Protein AF-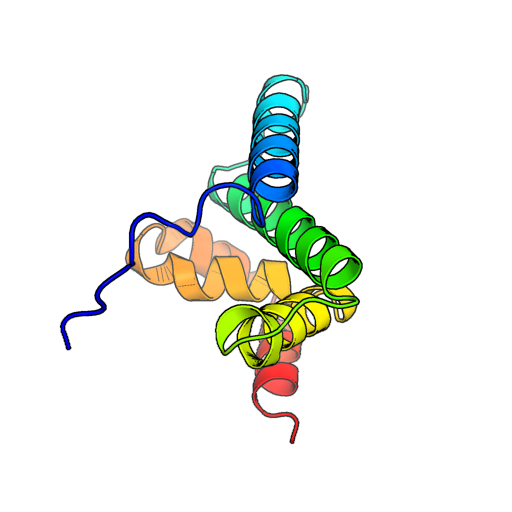A0A970MQF4-F1 (afdb_monomer)

Structure (mmCIF, N/CA/C/O backbone):
data_AF-A0A970MQF4-F1
#
_entry.id   AF-A0A970MQF4-F1
#
loop_
_atom_site.group_PDB
_atom_site.id
_atom_site.type_symbol
_atom_site.label_atom_id
_atom_site.label_alt_id
_atom_site.label_comp_id
_atom_site.label_asym_id
_atom_site.label_entity_id
_atom_site.label_seq_id
_atom_site.pdbx_PDB_ins_code
_atom_site.Cartn_x
_atom_site.Cartn_y
_atom_site.Cartn_z
_atom_site.occupancy
_atom_site.B_iso_or_equiv
_atom_site.auth_seq_id
_atom_site.auth_comp_id
_atom_site.auth_asym_id
_atom_site.auth_atom_id
_atom_site.pdbx_PDB_model_num
ATOM 1 N N . ILE A 1 1 ? -22.725 14.684 -4.670 1.00 42.31 1 ILE A N 1
ATOM 2 C CA . ILE A 1 1 ? -22.415 14.677 -3.222 1.00 42.31 1 ILE A CA 1
ATOM 3 C C . ILE A 1 1 ? -21.367 15.754 -3.015 1.00 42.31 1 ILE A C 1
ATOM 5 O O . ILE A 1 1 ? -20.282 15.618 -3.561 1.00 42.31 1 ILE A O 1
ATOM 9 N N . SER A 1 2 ? -21.715 16.850 -2.346 1.00 33.94 2 SER A N 1
ATOM 10 C CA . SER A 1 2 ? -20.759 17.914 -2.031 1.00 33.94 2 SER A CA 1
ATOM 11 C C . SER A 1 2 ? -20.258 17.669 -0.617 1.00 33.94 2 SER A C 1
ATOM 13 O O . SER A 1 2 ? -21.015 17.834 0.337 1.00 33.94 2 SER A O 1
ATOM 15 N N . ILE A 1 3 ? -19.017 17.207 -0.489 1.00 48.62 3 ILE A N 1
ATOM 16 C CA . ILE A 1 3 ? -18.376 17.023 0.812 1.00 48.62 3 ILE A CA 1
ATOM 17 C C . ILE A 1 3 ? -17.819 18.388 1.210 1.00 48.62 3 ILE A C 1
ATOM 19 O O . ILE A 1 3 ? -16.880 18.887 0.597 1.00 48.62 3 ILE A O 1
ATOM 23 N N . ASN A 1 4 ? -18.454 19.024 2.192 1.00 46.44 4 ASN A N 1
ATOM 24 C CA . ASN A 1 4 ? -17.972 20.270 2.771 1.00 46.44 4 ASN A CA 1
ATOM 25 C C . ASN A 1 4 ? -16.851 19.940 3.763 1.00 46.44 4 ASN A C 1
ATOM 27 O O . ASN A 1 4 ? -17.115 19.493 4.879 1.00 46.44 4 ASN A O 1
ATOM 31 N N . ILE A 1 5 ? -15.605 20.119 3.331 1.00 54.16 5 ILE A N 1
ATOM 32 C CA . ILE A 1 5 ? -14.427 20.001 4.187 1.00 54.16 5 ILE A CA 1
ATOM 33 C C . ILE A 1 5 ? -14.305 21.334 4.931 1.00 54.16 5 ILE A C 1
ATOM 35 O O . ILE A 1 5 ? -13.737 22.298 4.425 1.00 54.16 5 ILE A O 1
ATOM 39 N N . SER A 1 6 ? -14.916 21.403 6.114 1.00 46.53 6 SER A N 1
ATOM 40 C CA . SER A 1 6 ? -14.740 22.515 7.049 1.00 46.53 6 SER A CA 1
ATOM 41 C C . SER A 1 6 ? -13.246 22.776 7.254 1.00 46.53 6 SER A C 1
ATOM 43 O O . SER A 1 6 ? -12.501 21.873 7.628 1.00 46.53 6 SER A O 1
ATOM 45 N N . SER A 1 7 ? -12.812 24.017 7.045 1.00 48.53 7 SER A N 1
ATOM 46 C CA . SER A 1 7 ? -11.428 24.503 7.150 1.00 48.53 7 SER A CA 1
ATOM 47 C C . SER A 1 7 ? -10.863 24.523 8.585 1.00 48.53 7 SER A C 1
ATOM 49 O O . SER A 1 7 ? -10.027 25.356 8.916 1.00 48.53 7 SER A O 1
ATOM 51 N N . THR A 1 8 ? -11.342 23.628 9.450 1.00 46.25 8 THR A N 1
ATOM 52 C CA . THR A 1 8 ? -10.827 23.331 10.797 1.00 46.25 8 THR A CA 1
ATOM 53 C C . THR A 1 8 ? -10.040 22.013 10.854 1.00 46.25 8 THR A C 1
ATOM 55 O O . THR A 1 8 ? -9.517 21.664 11.907 1.00 46.25 8 THR A O 1
ATOM 58 N N . VAL A 1 9 ? -9.922 21.284 9.735 1.00 51.56 9 VAL A N 1
ATOM 59 C CA . VAL A 1 9 ? -9.063 20.093 9.584 1.00 51.56 9 VAL A CA 1
ATOM 60 C C . VAL A 1 9 ? -7.630 20.545 9.278 1.00 51.56 9 VAL A C 1
ATOM 62 O O . VAL A 1 9 ? -7.193 20.465 8.137 1.00 51.56 9 VAL A O 1
ATOM 65 N N . SER A 1 10 ? -6.908 21.111 10.248 1.00 57.69 10 SER A N 1
ATOM 66 C CA . SER A 1 10 ? -5.570 21.673 9.977 1.00 57.69 10 SER A CA 1
ATOM 67 C C . SER A 1 10 ? -4.442 21.184 10.889 1.00 57.69 10 SER A C 1
ATOM 69 O O . SER A 1 10 ? -3.459 21.895 11.022 1.00 57.69 10 SER A O 1
ATOM 71 N N . ASP A 1 11 ? -4.532 19.991 11.487 1.00 68.38 11 ASP A N 1
ATOM 72 C CA . ASP A 1 11 ? -3.393 19.438 12.257 1.00 68.38 11 ASP A CA 1
ATOM 73 C C . ASP A 1 11 ? -3.308 17.902 12.291 1.00 68.38 11 ASP A C 1
ATOM 75 O O . ASP A 1 11 ? -2.220 17.341 12.412 1.00 68.38 11 ASP A O 1
ATOM 79 N N . GLU A 1 12 ? -4.422 17.171 12.169 1.00 77.88 12 GLU A N 1
ATOM 80 C CA . GLU A 1 12 ? -4.408 15.727 12.464 1.00 77.88 12 GLU A CA 1
ATOM 81 C C . GLU A 1 12 ? -3.648 14.855 11.449 1.00 77.88 12 GLU A C 1
ATOM 83 O O . GLU A 1 12 ? -3.313 13.710 11.778 1.00 77.88 12 GLU A O 1
ATOM 88 N N . PHE A 1 13 ? -3.358 15.406 10.264 1.00 85.06 13 PHE A N 1
ATOM 89 C CA . PHE A 1 13 ? -2.598 14.772 9.180 1.00 85.06 13 PHE A CA 1
ATOM 90 C C . PHE A 1 13 ? -1.197 15.353 8.982 1.00 85.06 13 PHE A C 1
ATOM 92 O O . PHE A 1 13 ? -0.453 14.824 8.166 1.00 85.06 13 PHE A O 1
ATOM 99 N N . MET A 1 14 ? -0.790 16.376 9.739 1.00 88.00 14 MET A N 1
ATOM 100 C CA . MET A 1 14 ? 0.517 17.021 9.551 1.00 88.00 14 MET A CA 1
ATOM 101 C C . MET A 1 14 ? 1.677 16.012 9.633 1.00 88.00 14 MET A C 1
ATOM 103 O O . MET A 1 14 ? 2.590 16.032 8.813 1.00 88.00 14 MET A O 1
ATOM 107 N N . LEU A 1 15 ? 1.618 15.071 10.582 1.00 88.44 15 LEU A N 1
ATOM 108 C CA . LEU A 1 15 ? 2.625 14.010 10.700 1.00 88.44 15 LEU A CA 1
ATOM 109 C C . LEU A 1 15 ? 2.616 13.053 9.496 1.00 88.44 15 LEU A C 1
ATOM 111 O O . LEU A 1 15 ? 3.675 12.592 9.079 1.00 88.44 15 LEU A O 1
ATOM 115 N N . ALA A 1 16 ? 1.444 12.785 8.914 1.00 90.12 16 ALA A N 1
ATOM 116 C CA . ALA A 1 16 ? 1.317 11.962 7.712 1.00 90.12 16 ALA A CA 1
ATOM 117 C C . ALA A 1 16 ? 1.857 12.677 6.469 1.00 90.12 16 ALA A C 1
ATOM 119 O O . ALA A 1 16 ? 2.533 12.054 5.657 1.00 90.12 16 ALA A O 1
ATOM 120 N N . GLU A 1 17 ? 1.640 13.987 6.349 1.00 90.56 17 GLU A N 1
ATOM 121 C CA . GLU A 1 17 ? 2.227 14.802 5.281 1.00 90.56 17 GLU A CA 1
ATOM 122 C C . GLU A 1 17 ? 3.756 14.848 5.382 1.00 90.56 17 GLU A C 1
ATOM 124 O O . GLU A 1 17 ? 4.449 14.691 4.375 1.00 90.56 17 GLU A O 1
ATOM 129 N N . MET A 1 18 ? 4.299 14.989 6.597 1.00 91.94 18 MET A 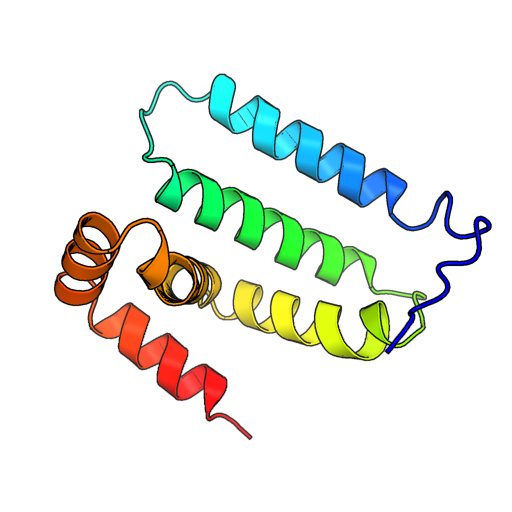N 1
ATOM 130 C CA . MET A 1 18 ? 5.745 14.910 6.822 1.00 91.94 18 MET A CA 1
ATOM 131 C C . MET A 1 18 ? 6.303 13.533 6.447 1.00 91.94 18 MET A C 1
ATOM 133 O O . MET A 1 18 ? 7.316 13.460 5.754 1.00 91.94 18 MET A O 1
ATOM 137 N N . MET A 1 19 ? 5.639 12.448 6.862 1.00 92.56 19 MET A N 1
ATOM 138 C CA . MET A 1 19 ? 6.019 11.076 6.502 1.00 92.56 19 MET A CA 1
ATOM 139 C C . MET A 1 19 ? 6.010 10.871 4.983 1.00 92.56 19 MET A C 1
ATOM 141 O O . MET A 1 19 ? 6.983 10.369 4.429 1.00 92.56 19 MET A O 1
ATOM 145 N N . LEU A 1 20 ? 4.955 11.318 4.296 1.00 92.06 20 LEU A N 1
ATOM 146 C CA . LEU A 1 20 ? 4.863 11.267 2.837 1.00 92.06 20 LEU A CA 1
ATOM 147 C C . LEU A 1 20 ? 6.016 12.035 2.179 1.00 92.06 20 LEU A C 1
ATOM 149 O O . LEU A 1 20 ? 6.656 11.516 1.269 1.00 92.06 20 LEU A O 1
ATOM 153 N N . GLY A 1 21 ? 6.319 13.244 2.662 1.00 93.38 21 GLY A N 1
ATOM 154 C CA . GLY A 1 21 ? 7.455 14.027 2.179 1.00 93.38 21 GLY A CA 1
ATOM 155 C C . GLY A 1 21 ? 8.790 13.296 2.347 1.00 93.38 21 GLY A C 1
ATOM 156 O O . GLY A 1 21 ? 9.607 13.303 1.428 1.00 93.38 21 GLY A O 1
ATOM 157 N N . MET A 1 22 ? 8.996 12.617 3.481 1.00 93.38 22 MET A N 1
ATOM 158 C CA . MET A 1 22 ? 10.185 11.792 3.718 1.00 93.38 22 MET A CA 1
ATOM 159 C C . MET A 1 22 ? 10.253 10.583 2.776 1.00 93.38 22 MET A C 1
ATOM 161 O O . MET A 1 22 ? 11.308 10.352 2.195 1.00 93.38 22 MET A O 1
ATOM 165 N N . LEU A 1 23 ? 9.151 9.852 2.576 1.00 92.38 23 LEU A N 1
ATOM 166 C CA . LEU A 1 23 ? 9.091 8.700 1.661 1.00 92.38 23 LEU A CA 1
ATOM 167 C C . LEU A 1 23 ? 9.371 9.113 0.208 1.00 92.38 23 LEU A C 1
ATOM 169 O O . LEU A 1 23 ? 10.145 8.471 -0.496 1.00 92.38 23 LEU A O 1
ATOM 173 N N . VAL A 1 24 ? 8.806 10.240 -0.232 1.00 90.38 24 VAL A N 1
ATOM 174 C CA . VAL A 1 24 ? 9.081 10.792 -1.566 1.00 90.38 24 VAL A CA 1
ATOM 175 C C . VAL A 1 24 ? 10.535 11.249 -1.687 1.00 90.38 24 VAL A C 1
ATOM 177 O O . VAL A 1 24 ? 11.154 11.036 -2.723 1.00 90.38 24 VAL A O 1
ATOM 180 N N . ALA A 1 25 ? 11.111 11.865 -0.652 1.00 91.94 25 ALA A N 1
ATOM 181 C CA . ALA A 1 25 ? 12.520 12.250 -0.666 1.00 91.94 25 ALA A CA 1
ATOM 182 C C . ALA A 1 25 ? 13.457 11.031 -0.708 1.00 91.94 25 ALA A C 1
ATOM 184 O O . ALA A 1 25 ? 14.464 11.080 -1.411 1.00 91.94 25 ALA A O 1
ATOM 185 N N . GLN A 1 26 ? 13.114 9.942 -0.008 1.00 88.62 26 GLN A N 1
ATOM 186 C CA . GLN A 1 26 ? 13.858 8.678 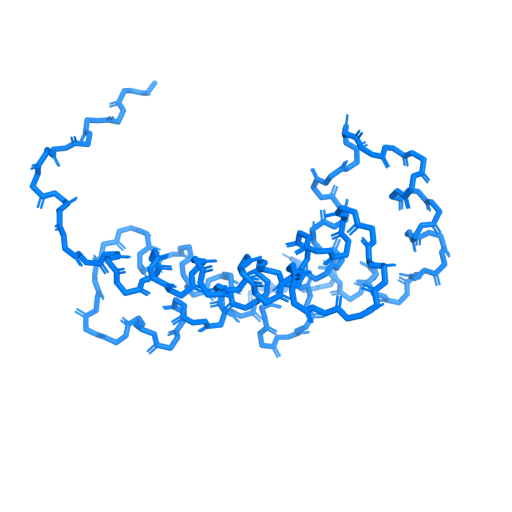-0.048 1.00 88.62 26 GLN A CA 1
ATOM 187 C C . GLN A 1 26 ? 13.917 8.108 -1.463 1.00 88.62 26 GLN A C 1
ATOM 189 O O . GLN A 1 26 ? 15.009 7.787 -1.916 1.00 88.62 26 GLN A O 1
ATOM 194 N N . LYS A 1 27 ? 12.805 8.127 -2.210 1.00 86.94 27 LYS A N 1
ATOM 195 C CA . LYS A 1 27 ? 12.796 7.763 -3.637 1.00 86.94 27 LYS A CA 1
ATOM 196 C C . LYS A 1 27 ? 13.875 8.494 -4.453 1.00 86.94 27 LYS A C 1
ATOM 198 O O . LYS A 1 27 ? 14.464 7.903 -5.346 1.00 86.94 27 LYS A O 1
ATOM 203 N N . TYR A 1 28 ? 14.124 9.780 -4.193 1.00 84.25 28 TYR A N 1
ATOM 204 C CA . TYR A 1 28 ? 15.149 10.547 -4.922 1.00 84.25 28 TYR A CA 1
ATOM 205 C C . TYR A 1 28 ? 16.574 10.341 -4.389 1.00 84.25 28 TYR A C 1
ATOM 207 O O . TYR A 1 28 ? 17.524 10.820 -5.006 1.00 84.25 28 TYR A O 1
ATOM 215 N N . ALA A 1 29 ? 16.716 9.697 -3.232 1.00 86.81 29 ALA A N 1
ATOM 216 C CA . ALA A 1 29 ? 17.991 9.386 -2.597 1.00 86.81 29 ALA A CA 1
ATOM 217 C C . ALA A 1 29 ? 18.434 7.928 -2.817 1.00 86.81 29 ALA A C 1
ATOM 219 O O . ALA A 1 29 ? 19.587 7.614 -2.529 1.00 86.81 29 ALA A O 1
ATOM 220 N N . GLU A 1 30 ? 17.543 7.046 -3.281 1.00 83.31 30 GLU A N 1
ATOM 221 C CA . GLU A 1 30 ? 17.866 5.667 -3.655 1.00 83.31 30 GLU A CA 1
ATOM 222 C C . GLU A 1 30 ? 18.678 5.629 -4.963 1.00 83.31 30 GLU A C 1
ATOM 224 O O . GLU A 1 30 ? 18.359 6.321 -5.928 1.00 83.31 30 GLU A O 1
ATOM 229 N N . ASP A 1 31 ? 19.733 4.805 -4.990 1.00 78.62 31 ASP A N 1
ATOM 230 C CA . ASP A 1 31 ? 20.568 4.577 -6.182 1.00 78.62 31 ASP A CA 1
ATOM 231 C C . ASP A 1 31 ? 19.919 3.582 -7.171 1.00 78.62 31 ASP A C 1
ATOM 233 O O . ASP A 1 31 ? 20.367 3.449 -8.311 1.00 78.62 31 ASP A O 1
ATOM 237 N N . GLU A 1 32 ? 18.884 2.857 -6.733 1.00 85.00 32 GLU A N 1
ATOM 238 C CA . GLU A 1 32 ? 18.142 1.889 -7.541 1.00 85.00 32 GLU A CA 1
ATOM 239 C C . GLU A 1 32 ? 17.038 2.582 -8.350 1.00 85.00 32 GLU A C 1
ATOM 241 O O . GLU A 1 32 ? 16.174 3.276 -7.811 1.00 85.00 32 GLU A O 1
ATOM 246 N N . GLU A 1 33 ? 17.051 2.384 -9.668 1.00 84.50 33 GLU A N 1
ATOM 247 C CA . GLU A 1 33 ? 16.043 2.948 -10.561 1.00 84.50 33 GLU A CA 1
ATOM 248 C C . GLU A 1 33 ? 14.764 2.101 -10.518 1.00 84.50 33 GLU A C 1
ATOM 250 O O . GLU A 1 33 ? 14.618 1.124 -11.250 1.00 84.50 33 GLU A O 1
ATOM 255 N N . LYS A 1 34 ? 13.830 2.490 -9.647 1.00 88.88 34 LYS A N 1
ATOM 256 C CA . LYS A 1 34 ? 12.472 1.931 -9.593 1.00 88.88 34 LYS A CA 1
ATOM 257 C C . LYS A 1 34 ? 11.544 2.620 -10.589 1.00 88.88 34 LYS A C 1
ATOM 259 O O . LYS A 1 34 ? 11.563 3.845 -10.745 1.00 88.88 34 LYS A O 1
ATOM 264 N N . THR A 1 35 ? 10.645 1.852 -11.188 1.00 90.94 35 THR A N 1
ATOM 265 C CA . THR A 1 35 ? 9.545 2.352 -12.021 1.00 90.94 35 THR A CA 1
ATOM 266 C C . THR A 1 35 ? 8.611 3.274 -11.229 1.00 90.94 35 THR A C 1
ATOM 268 O O . THR A 1 35 ? 8.593 3.302 -9.993 1.00 90.94 35 THR A O 1
ATOM 271 N N . GLU A 1 36 ? 7.787 4.064 -11.927 1.00 90.88 36 GLU A N 1
ATOM 272 C CA . GLU A 1 36 ? 6.776 4.894 -11.256 1.00 90.88 36 GLU A CA 1
ATOM 273 C C . GLU A 1 36 ? 5.799 4.062 -10.415 1.00 90.88 36 GLU A C 1
ATOM 275 O O . GLU A 1 36 ? 5.333 4.540 -9.380 1.00 90.88 36 GLU A O 1
ATOM 280 N N . LEU A 1 37 ? 5.507 2.833 -10.847 1.00 92.75 37 LEU A N 1
ATOM 281 C CA . LEU A 1 37 ? 4.523 1.962 -10.220 1.00 92.75 37 LEU A CA 1
ATOM 282 C C . LEU A 1 37 ? 5.067 1.261 -8.971 1.00 92.75 37 LEU A C 1
ATOM 284 O O . LEU A 1 37 ? 4.374 1.226 -7.958 1.00 92.75 37 LEU A O 1
ATOM 288 N N . GLU A 1 38 ? 6.324 0.815 -8.999 1.00 93.25 38 GLU A N 1
ATOM 289 C CA . GLU A 1 38 ? 7.031 0.322 -7.806 1.00 93.25 38 GLU A CA 1
ATOM 290 C C . GLU A 1 38 ? 7.127 1.419 -6.743 1.00 93.25 38 GLU A C 1
ATOM 292 O O . GLU A 1 38 ? 6.734 1.222 -5.597 1.00 93.25 38 GLU A O 1
ATOM 297 N N . ASN A 1 39 ? 7.526 2.629 -7.145 1.00 93.44 39 ASN A N 1
ATOM 298 C CA . ASN A 1 39 ? 7.555 3.776 -6.240 1.00 93.44 39 ASN A CA 1
ATOM 299 C C . ASN A 1 39 ? 6.174 4.091 -5.648 1.00 93.44 39 ASN A C 1
ATOM 301 O O . ASN A 1 39 ? 6.055 4.445 -4.476 1.00 93.44 39 ASN A O 1
ATOM 305 N N . PHE A 1 40 ? 5.120 4.002 -6.460 1.00 94.38 40 PHE A N 1
ATOM 306 C CA . PHE A 1 40 ? 3.757 4.217 -5.991 1.00 94.38 40 PHE A CA 1
ATOM 307 C C . PHE A 1 40 ? 3.336 3.156 -4.967 1.00 94.38 40 PHE A C 1
ATOM 309 O O . PHE A 1 40 ? 2.741 3.513 -3.946 1.00 94.38 40 PHE A O 1
ATOM 316 N N . ALA A 1 41 ? 3.670 1.885 -5.204 1.00 95.50 41 ALA A N 1
ATOM 317 C CA . ALA A 1 41 ? 3.406 0.795 -4.272 1.00 95.50 41 ALA A CA 1
ATOM 318 C C . ALA A 1 41 ? 4.162 0.980 -2.946 1.00 95.50 41 ALA A C 1
ATOM 320 O O . ALA A 1 41 ? 3.534 0.925 -1.887 1.00 95.50 41 ALA A O 1
ATOM 321 N N . ASP A 1 42 ? 5.461 1.286 -2.996 1.00 94.44 42 ASP A N 1
ATOM 322 C CA . ASP A 1 42 ? 6.310 1.499 -1.816 1.00 94.44 42 ASP A CA 1
ATOM 323 C C . ASP A 1 42 ? 5.803 2.653 -0.943 1.00 94.44 42 ASP A C 1
ATOM 325 O O . ASP A 1 42 ? 5.588 2.499 0.265 1.00 94.44 42 ASP A O 1
ATOM 329 N N . ILE A 1 43 ? 5.543 3.812 -1.558 1.00 95.56 43 ILE A N 1
ATOM 330 C CA . ILE A 1 43 ? 5.035 4.992 -0.848 1.00 95.56 43 ILE A CA 1
ATOM 331 C C . ILE A 1 43 ? 3.664 4.690 -0.228 1.00 95.56 43 ILE A C 1
ATOM 333 O O . ILE A 1 43 ? 3.414 5.051 0.926 1.00 95.56 43 ILE A O 1
ATOM 337 N N . SER A 1 44 ? 2.782 4.012 -0.968 1.00 96.12 44 SER A N 1
ATOM 338 C CA . SER A 1 44 ? 1.441 3.664 -0.487 1.00 96.12 44 SER A CA 1
ATOM 339 C C . SER A 1 44 ? 1.502 2.701 0.697 1.00 96.12 44 SER A C 1
ATOM 341 O O . SER A 1 44 ? 0.902 2.981 1.734 1.00 96.12 44 SER A O 1
ATOM 343 N N . GLY A 1 45 ? 2.279 1.617 0.596 1.00 96.62 45 GLY A N 1
ATOM 344 C CA . GLY A 1 45 ? 2.473 0.661 1.688 1.00 96.62 45 GLY A CA 1
ATOM 345 C C . GLY A 1 45 ? 3.060 1.311 2.944 1.00 96.62 45 GLY A C 1
ATOM 346 O O . GLY A 1 45 ? 2.593 1.052 4.058 1.00 96.62 45 GLY A O 1
ATOM 347 N N . GLY A 1 46 ? 4.030 2.216 2.772 1.00 94.94 46 GLY A N 1
ATOM 348 C CA . GLY A 1 46 ? 4.610 2.994 3.867 1.00 94.94 46 GLY A CA 1
ATOM 349 C C . GLY A 1 46 ? 3.578 3.871 4.581 1.00 94.94 46 GLY A C 1
ATOM 350 O O . GLY A 1 46 ? 3.488 3.854 5.810 1.00 94.94 46 GLY A O 1
ATOM 351 N N . ILE A 1 47 ? 2.751 4.595 3.824 1.00 95.88 47 ILE A N 1
ATOM 352 C CA . ILE A 1 47 ? 1.707 5.462 4.388 1.00 95.88 47 ILE A CA 1
ATOM 353 C C . ILE A 1 47 ? 0.588 4.664 5.047 1.00 95.88 47 ILE A C 1
ATOM 355 O O . ILE A 1 47 ? 0.108 5.065 6.105 1.00 95.88 47 ILE A O 1
ATOM 359 N N . PHE A 1 48 ? 0.171 3.544 4.462 1.00 96.44 48 PHE A N 1
ATOM 360 C CA . PHE A 1 48 ? -0.881 2.704 5.030 1.00 96.44 48 PHE A CA 1
ATOM 361 C C . PHE A 1 48 ? -0.488 2.145 6.399 1.00 96.44 48 PHE A C 1
ATOM 363 O O . PHE A 1 48 ? -1.284 2.218 7.336 1.00 96.44 48 PHE A O 1
ATOM 370 N N . ASN A 1 49 ? 0.752 1.666 6.539 1.00 96.06 49 ASN A N 1
ATOM 371 C CA . ASN A 1 49 ? 1.292 1.257 7.836 1.00 96.06 49 ASN A CA 1
ATOM 372 C C . ASN A 1 49 ? 1.352 2.437 8.812 1.00 96.06 49 ASN A C 1
ATOM 374 O O . ASN A 1 49 ? 0.831 2.349 9.920 1.00 96.06 49 ASN A O 1
ATOM 378 N N . PHE A 1 50 ? 1.915 3.569 8.383 1.00 95.31 50 PHE A N 1
ATOM 379 C CA . PHE A 1 50 ? 2.082 4.735 9.249 1.00 95.31 50 PHE A CA 1
ATOM 380 C C . PHE A 1 50 ? 0.751 5.297 9.773 1.00 95.31 50 PHE A C 1
ATOM 382 O O . PHE A 1 50 ? 0.609 5.566 10.965 1.00 95.31 50 PHE A O 1
ATOM 389 N N . LEU A 1 51 ? -0.249 5.454 8.900 1.00 95.06 51 LEU A N 1
ATOM 390 C CA . LEU A 1 51 ? -1.587 5.901 9.298 1.00 95.06 51 LEU A CA 1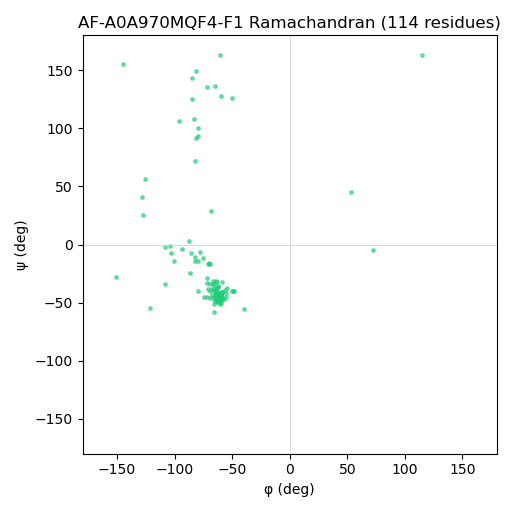
ATOM 391 C C . LEU A 1 51 ? -2.256 4.901 10.240 1.00 95.06 51 LEU A C 1
ATOM 393 O O . LEU A 1 51 ? -2.935 5.307 11.182 1.00 95.06 51 LEU A O 1
ATOM 397 N N . GLY A 1 52 ? -2.045 3.609 9.995 1.00 95.00 52 GLY A N 1
ATOM 398 C CA . GLY A 1 52 ? -2.492 2.527 10.855 1.00 95.00 52 GLY A CA 1
ATOM 399 C C . GLY A 1 52 ? -1.942 2.614 12.275 1.00 95.00 52 GLY A C 1
ATOM 400 O O . GLY A 1 52 ? -2.709 2.548 13.236 1.00 95.00 52 GLY A O 1
ATOM 401 N N . ASP A 1 53 ? -0.634 2.832 12.399 1.00 93.06 53 ASP A N 1
ATOM 402 C CA . ASP A 1 53 ? 0.052 3.006 13.682 1.00 93.06 53 ASP A CA 1
ATOM 403 C C . ASP A 1 53 ? -0.388 4.298 14.397 1.00 93.06 53 ASP A C 1
ATOM 405 O O . ASP A 1 53 ? -0.474 4.349 15.623 1.00 93.06 53 ASP A O 1
ATOM 409 N N . MET A 1 54 ? -0.741 5.341 13.639 1.00 91.69 54 MET A N 1
ATOM 410 C CA . MET A 1 54 ? -1.278 6.601 14.165 1.00 91.69 54 MET A CA 1
ATOM 411 C C . MET A 1 54 ? -2.760 6.556 14.566 1.00 91.69 54 MET A C 1
ATOM 413 O O . MET A 1 54 ? -3.271 7.554 15.084 1.00 91.69 54 MET A O 1
ATOM 417 N N . ASN A 1 55 ? -3.476 5.462 14.298 1.00 91.25 55 ASN A N 1
ATOM 418 C CA . ASN A 1 55 ? -4.935 5.427 14.423 1.00 91.25 55 ASN A CA 1
ATOM 419 C C . ASN A 1 55 ? -5.429 5.503 15.884 1.00 91.25 55 ASN A C 1
ATOM 421 O O . ASN A 1 55 ? -6.600 5.790 16.143 1.00 91.25 55 ASN A O 1
ATOM 425 N N . GLU A 1 56 ? -4.559 5.255 16.868 1.00 89.88 56 GLU A N 1
ATOM 426 C CA . GLU A 1 56 ? -4.937 5.283 18.280 1.00 89.88 56 GLU A CA 1
ATOM 427 C C . GLU A 1 56 ? -5.479 6.661 18.701 1.00 89.88 56 GLU A C 1
ATOM 429 O O . GLU A 1 56 ? -4.879 7.710 18.470 1.00 89.88 56 GLU A O 1
ATOM 434 N N . GLY A 1 57 ? -6.663 6.666 19.319 1.00 87.06 57 GLY A N 1
ATOM 435 C CA . GLY A 1 57 ? -7.326 7.893 19.770 1.00 87.06 57 GLY A CA 1
ATOM 436 C C . GLY A 1 57 ? -7.910 8.766 18.652 1.00 87.06 57 GLY A C 1
ATOM 437 O O . GLY A 1 57 ? -8.609 9.733 18.962 1.00 87.06 57 GLY A O 1
ATOM 438 N N . LYS A 1 58 ? -7.698 8.426 17.373 1.00 89.94 58 LYS A N 1
ATOM 439 C CA . LYS A 1 58 ? -8.345 9.088 16.235 1.00 89.94 58 LYS A CA 1
ATOM 440 C C . LYS A 1 58 ? -9.756 8.537 16.022 1.00 89.94 58 LYS A C 1
ATOM 442 O O . LYS A 1 58 ? -10.067 7.398 16.380 1.00 89.94 58 LYS A O 1
ATOM 447 N N . LYS A 1 59 ? -10.649 9.389 15.515 1.00 89.81 59 LYS A N 1
ATOM 448 C CA . LYS A 1 59 ? -12.076 9.086 15.333 1.00 89.81 59 LYS A CA 1
ATOM 449 C C . LYS A 1 59 ? -12.624 9.754 14.087 1.00 89.81 59 LYS A C 1
ATOM 451 O O . LYS A 1 59 ? -12.135 10.801 13.672 1.00 89.81 59 LYS A O 1
ATOM 456 N N . GLY A 1 60 ? -13.690 9.180 13.545 1.00 89.31 60 GLY A N 1
ATOM 457 C CA . GLY A 1 60 ? -14.384 9.685 12.372 1.00 89.31 60 GLY A CA 1
ATOM 458 C C . GLY A 1 60 ? -14.258 8.721 11.203 1.00 89.31 60 GLY A C 1
ATOM 459 O O . GLY A 1 60 ? -13.383 7.866 11.172 1.00 89.31 60 GLY A O 1
ATOM 460 N N . PHE A 1 61 ? -15.126 8.896 10.206 1.00 92.25 61 PHE A N 1
ATOM 461 C CA . PHE A 1 61 ? -15.299 7.949 9.100 1.00 92.25 61 PHE A CA 1
ATOM 462 C C . PHE A 1 61 ? -13.984 7.502 8.436 1.00 92.25 61 PHE A C 1
ATOM 464 O O . PHE A 1 61 ? -13.817 6.327 8.130 1.00 92.25 61 PHE A O 1
ATOM 471 N N . PHE A 1 62 ? -13.027 8.415 8.254 1.00 91.75 62 PHE A N 1
ATOM 472 C CA . PHE A 1 62 ? -11.723 8.069 7.691 1.00 91.75 62 PHE A CA 1
ATOM 473 C C . PHE A 1 62 ? -10.904 7.132 8.595 1.00 91.75 62 PHE A C 1
ATOM 475 O O . PHE A 1 62 ? -10.460 6.078 8.144 1.00 91.75 62 PHE A O 1
ATOM 482 N N . TRP A 1 63 ? -10.759 7.496 9.869 1.00 93.94 63 TRP A N 1
ATOM 483 C CA . TRP A 1 63 ? -10.002 6.753 10.882 1.00 93.94 63 TRP A CA 1
ATOM 484 C C . TRP A 1 63 ? -10.692 5.450 11.319 1.00 93.94 63 TRP A C 1
ATOM 486 O O . TRP A 1 63 ? -10.028 4.481 11.674 1.00 93.94 63 TRP A O 1
ATOM 496 N N . ASP A 1 64 ? -12.023 5.403 11.254 1.00 94.62 64 ASP A N 1
ATOM 497 C CA . ASP A 1 64 ? -12.815 4.245 11.672 1.00 94.62 64 ASP A CA 1
ATOM 498 C C . ASP A 1 64 ? -12.987 3.199 10.551 1.00 94.62 64 ASP A C 1
ATOM 500 O O . ASP A 1 64 ? -13.190 2.026 10.855 1.00 94.62 64 ASP A O 1
ATOM 504 N N . PHE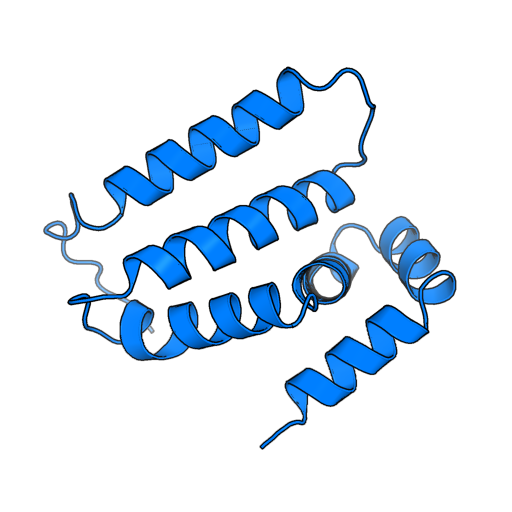 A 1 65 ? -12.897 3.586 9.268 1.00 94.38 65 PHE A N 1
ATOM 505 C CA . PHE A 1 65 ? -13.123 2.670 8.136 1.00 94.38 65 PHE A CA 1
ATOM 506 C C . PHE A 1 65 ? -11.928 2.542 7.188 1.00 94.38 65 PHE A C 1
ATOM 508 O O . PHE A 1 65 ? -11.464 1.431 6.942 1.00 94.38 65 PHE A O 1
ATOM 515 N N . TYR A 1 66 ? -11.414 3.651 6.648 1.00 94.56 66 TYR A N 1
ATOM 516 C CA . TYR A 1 66 ? -10.364 3.583 5.624 1.00 94.56 66 TYR A CA 1
ATOM 517 C C . TYR A 1 66 ? -9.003 3.222 6.207 1.00 94.56 66 TYR A C 1
ATOM 519 O O . TYR A 1 66 ? -8.317 2.367 5.653 1.00 94.56 66 TYR A O 1
ATOM 527 N N . VAL A 1 67 ? -8.612 3.840 7.324 1.00 95.81 67 VAL A N 1
ATOM 528 C CA . VAL A 1 67 ? -7.309 3.560 7.942 1.00 95.81 67 VAL A CA 1
ATOM 529 C C . VAL A 1 67 ? -7.176 2.088 8.351 1.00 95.81 67 VAL A C 1
ATOM 531 O O . VAL A 1 67 ? -6.185 1.484 7.955 1.00 95.81 67 VAL A O 1
ATOM 534 N N . PRO A 1 68 ? -8.149 1.458 9.042 1.00 96.19 68 PRO A N 1
ATOM 535 C CA . PRO A 1 68 ? -8.078 0.033 9.355 1.00 96.19 68 PRO A CA 1
ATOM 536 C C . PRO A 1 68 ? -7.993 -0.848 8.108 1.00 96.19 68 PRO A C 1
ATOM 538 O O . PRO A 1 68 ? -7.170 -1.754 8.074 1.00 96.19 68 PRO A O 1
ATOM 541 N N . PHE A 1 69 ? -8.789 -0.556 7.074 1.00 95.69 69 PHE A N 1
ATOM 542 C CA . PHE A 1 69 ? -8.786 -1.319 5.824 1.00 95.69 69 PHE A CA 1
ATOM 543 C C . PHE A 1 69 ? -7.417 -1.294 5.131 1.00 95.69 69 PHE A C 1
ATOM 545 O O . PHE A 1 69 ? -6.862 -2.341 4.803 1.00 95.69 69 PHE A O 1
ATOM 552 N N . PHE A 1 70 ? -6.843 -0.105 4.931 1.00 96.38 70 PHE A N 1
ATOM 553 C CA . PHE A 1 70 ? -5.542 0.023 4.272 1.00 96.38 70 PHE A CA 1
ATOM 554 C C . PHE A 1 70 ? -4.390 -0.458 5.156 1.00 96.38 70 PHE A C 1
ATOM 556 O O . PHE A 1 70 ? -3.430 -1.033 4.648 1.00 96.38 70 PHE A O 1
ATOM 563 N N . HIS A 1 71 ? -4.485 -0.283 6.475 1.00 97.12 71 HIS A N 1
AT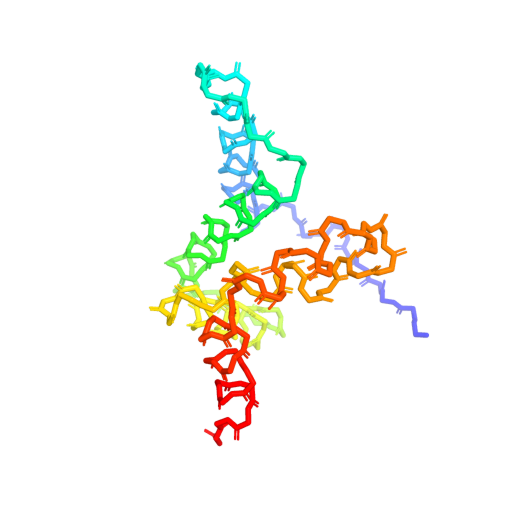OM 564 C CA . HIS A 1 71 ? -3.497 -0.825 7.399 1.00 97.12 71 HIS A CA 1
ATOM 565 C C . HIS A 1 71 ? -3.484 -2.358 7.375 1.00 97.12 71 HIS A C 1
ATOM 567 O O . HIS A 1 71 ? -2.410 -2.950 7.309 1.00 97.12 71 HIS A O 1
ATOM 573 N N . ASP A 1 72 ? -4.652 -3.005 7.361 1.00 96.75 72 ASP A N 1
ATOM 574 C CA . ASP A 1 72 ? -4.749 -4.462 7.236 1.00 96.75 72 ASP A CA 1
ATOM 575 C C . ASP A 1 72 ? -4.204 -4.953 5.886 1.00 96.75 72 ASP A C 1
ATOM 577 O O . ASP A 1 72 ? -3.407 -5.891 5.840 1.00 96.75 72 ASP A O 1
ATOM 581 N N . MET A 1 73 ? -4.513 -4.248 4.791 1.00 96.19 73 MET A N 1
ATOM 582 C CA . MET A 1 73 ? -3.9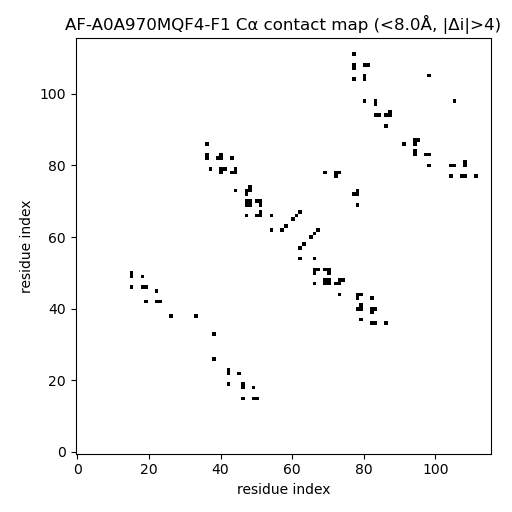20 -4.508 3.473 1.00 96.19 73 MET A CA 1
ATOM 583 C C . MET A 1 73 ? -2.386 -4.431 3.502 1.00 96.19 73 MET A C 1
ATOM 585 O O . MET A 1 73 ? -1.705 -5.231 2.859 1.00 96.19 73 MET A O 1
ATOM 589 N N . ALA A 1 74 ? -1.828 -3.477 4.249 1.00 95.94 74 ALA A N 1
ATOM 590 C CA . ALA A 1 74 ? -0.388 -3.329 4.401 1.00 95.94 74 ALA A CA 1
ATOM 591 C C . ALA A 1 74 ? 0.221 -4.445 5.267 1.00 95.94 74 ALA A C 1
ATOM 593 O O . ALA A 1 74 ? 1.214 -5.047 4.865 1.00 95.94 74 ALA A O 1
ATOM 594 N N . LYS A 1 75 ? -0.400 -4.789 6.406 1.00 95.56 75 LYS A N 1
ATOM 595 C CA . LYS A 1 75 ? 0.045 -5.877 7.303 1.00 95.56 75 LYS A CA 1
ATOM 596 C C . LYS A 1 75 ? -0.025 -7.254 6.659 1.00 95.56 75 LYS A C 1
ATOM 598 O O . LYS A 1 75 ? 0.773 -8.124 6.990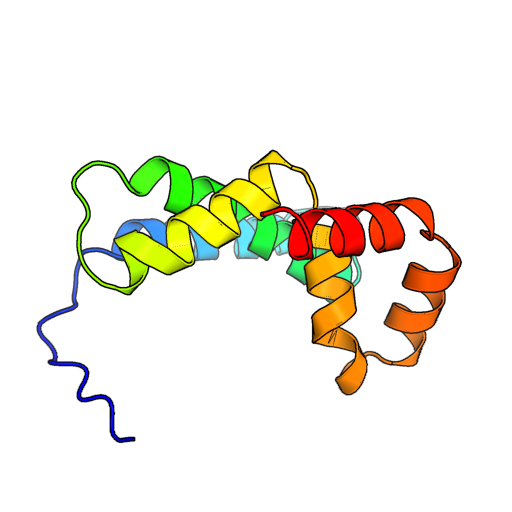 1.00 95.56 75 LYS A O 1
ATOM 603 N N . THR A 1 76 ? -0.980 -7.449 5.759 1.00 95.88 76 THR A N 1
ATOM 604 C CA . THR A 1 76 ? -1.131 -8.683 4.989 1.00 95.88 76 THR A CA 1
ATOM 605 C C . THR A 1 76 ? -0.312 -8.677 3.699 1.00 95.88 76 THR A C 1
ATOM 607 O O . THR A 1 76 ? -0.367 -9.655 2.958 1.00 95.88 76 THR A O 1
ATOM 610 N N . GLU A 1 77 ? 0.474 -7.623 3.437 1.00 95.38 77 GLU A N 1
ATOM 611 C CA . GLU A 1 77 ? 1.322 -7.465 2.246 1.00 95.38 77 GLU A CA 1
ATOM 612 C C . GLU A 1 77 ? 0.530 -7.654 0.938 1.00 95.38 77 GLU A C 1
ATOM 614 O O . GLU A 1 77 ? 0.937 -8.388 0.038 1.00 95.38 77 GLU A O 1
ATOM 619 N N . ASN A 1 78 ? -0.654 -7.041 0.866 1.00 96.94 78 ASN A N 1
ATOM 620 C CA . ASN A 1 78 ? -1.509 -7.003 -0.327 1.00 96.94 78 ASN A CA 1
ATOM 621 C C . ASN A 1 78 ? -1.448 -5.650 -1.057 1.00 96.94 78 ASN A C 1
ATOM 623 O O . ASN A 1 78 ? -2.005 -5.501 -2.146 1.00 96.94 78 ASN A O 1
ATOM 627 N N . TYR A 1 79 ? -0.781 -4.655 -0.463 1.00 96.50 79 TYR A N 1
ATOM 628 C CA . TYR A 1 79 ? -0.756 -3.278 -0.961 1.00 96.50 79 TYR A CA 1
ATOM 629 C C . TYR A 1 79 ? -0.120 -3.152 -2.350 1.00 96.50 79 TYR A C 1
ATOM 631 O O . TYR A 1 79 ? -0.594 -2.354 -3.153 1.00 96.50 79 TYR A O 1
ATOM 639 N N . GLU A 1 80 ? 0.914 -3.940 -2.657 1.00 96.44 80 GLU A N 1
ATOM 640 C CA . GLU A 1 80 ? 1.604 -3.887 -3.947 1.00 96.44 80 GLU A CA 1
ATOM 641 C C . GLU A 1 80 ? 0.670 -4.342 -5.071 1.00 96.44 80 GLU A C 1
ATOM 643 O O . GLU A 1 80 ? 0.329 -3.551 -5.950 1.00 96.44 80 GLU A O 1
ATOM 648 N N . ALA A 1 81 ? 0.141 -5.566 -4.977 1.00 96.44 81 ALA A N 1
ATOM 649 C CA . ALA A 1 81 ? -0.831 -6.088 -5.935 1.00 96.44 81 ALA A CA 1
ATOM 650 C C . ALA A 1 81 ? -2.049 -5.161 -6.083 1.00 96.44 81 ALA A C 1
ATOM 652 O O . ALA A 1 81 ? -2.558 -4.977 -7.189 1.00 96.44 81 ALA A O 1
ATOM 653 N N . PHE A 1 82 ? -2.503 -4.538 -4.989 1.00 96.25 82 PHE A N 1
ATOM 654 C CA . PHE A 1 82 ? -3.575 -3.547 -5.032 1.00 96.25 82 PHE A CA 1
ATOM 655 C C . PHE A 1 82 ? -3.186 -2.307 -5.847 1.00 96.25 82 PHE A C 1
ATOM 657 O O . PHE A 1 82 ? -3.960 -1.877 -6.702 1.00 96.25 82 PHE A O 1
ATOM 664 N N . CYS A 1 83 ? -1.992 -1.754 -5.623 1.00 96.50 83 CYS A N 1
ATOM 665 C CA . CYS A 1 83 ? -1.490 -0.583 -6.341 1.00 96.50 83 CYS A CA 1
ATOM 666 C C . CYS A 1 83 ? -1.364 -0.842 -7.844 1.00 96.50 83 CYS A C 1
ATOM 668 O O . CYS A 1 83 ? -1.785 0.000 -8.640 1.00 96.50 83 CYS A O 1
ATOM 670 N N . TYR A 1 84 ? -0.866 -2.016 -8.236 1.00 95.81 84 TYR A N 1
ATOM 671 C CA . TYR A 1 84 ? -0.866 -2.460 -9.631 1.00 95.81 84 TYR A CA 1
ATOM 672 C C . TYR A 1 84 ? -2.295 -2.586 -10.169 1.00 95.81 84 TYR A C 1
ATOM 674 O O . TYR A 1 84 ? -2.625 -2.010 -11.206 1.00 95.81 84 TYR A O 1
ATOM 682 N N . TYR A 1 85 ? -3.186 -3.248 -9.424 1.00 93.50 85 TYR A N 1
ATOM 683 C CA . TYR A 1 85 ? -4.572 -3.457 -9.837 1.00 93.50 85 TYR A CA 1
ATOM 684 C C . TYR A 1 85 ? -5.318 -2.143 -10.120 1.00 93.50 85 TYR A C 1
ATOM 686 O O . TYR A 1 85 ? -5.957 -2.025 -11.165 1.00 93.50 85 TYR A O 1
ATOM 694 N N . ILE A 1 86 ? -5.220 -1.138 -9.243 1.00 93.62 86 ILE A N 1
ATOM 695 C CA . ILE A 1 86 ? -5.902 0.156 -9.440 1.00 93.62 86 ILE A CA 1
ATOM 696 C C . ILE A 1 86 ? -5.236 1.044 -10.501 1.00 93.62 86 ILE A C 1
ATOM 698 O O . ILE A 1 86 ? -5.819 2.043 -10.921 1.00 93.62 86 ILE A O 1
ATOM 702 N N . SER A 1 87 ? -4.028 0.686 -10.937 1.00 95.06 87 SER A N 1
ATOM 703 C CA . SER A 1 87 ? -3.227 1.440 -11.904 1.00 95.06 87 SER A CA 1
ATOM 704 C C . SER A 1 87 ? -3.411 0.977 -13.353 1.00 95.06 87 SER A C 1
ATOM 706 O O . SER A 1 87 ? -2.890 1.629 -14.262 1.00 95.06 87 SER A O 1
ATOM 708 N N . GLN A 1 88 ? -4.195 -0.085 -13.590 1.00 90.81 88 GLN A N 1
ATOM 709 C CA . GLN A 1 88 ? -4.457 -0.669 -14.918 1.00 90.81 88 GLN A CA 1
ATOM 710 C C . GLN A 1 88 ? -4.856 0.373 -15.971 1.00 90.81 88 GLN A C 1
ATOM 712 O O . GLN A 1 88 ? -4.378 0.333 -17.097 1.00 90.81 88 GLN A O 1
ATOM 717 N N . SER A 1 89 ? -5.680 1.364 -15.611 1.00 88.56 89 SER A N 1
ATOM 718 C CA . SER A 1 89 ? -6.135 2.383 -16.569 1.00 88.56 89 SER A CA 1
ATOM 719 C C . SER A 1 89 ? -5.049 3.374 -17.002 1.00 88.56 89 SER A C 1
ATOM 721 O O . SER A 1 89 ? -5.259 4.120 -17.955 1.00 88.56 89 SER A O 1
ATOM 723 N N . LYS A 1 90 ? -3.937 3.466 -16.262 1.00 86.56 90 LYS A N 1
ATOM 724 C CA . LYS A 1 90 ? -2.860 4.439 -16.499 1.00 86.56 90 LYS A CA 1
ATOM 725 C C . LYS A 1 90 ? -1.594 3.785 -17.058 1.00 86.56 90 LYS A C 1
ATOM 727 O O . LYS A 1 90 ? -0.915 4.410 -17.865 1.00 86.56 90 LYS A O 1
ATOM 732 N N . PHE A 1 91 ? -1.297 2.556 -16.644 1.00 82.94 91 PHE A N 1
ATOM 733 C CA . PHE A 1 91 ? -0.055 1.847 -16.964 1.00 82.94 91 PHE A CA 1
ATOM 734 C C . PHE A 1 91 ? -0.337 0.449 -17.527 1.00 82.94 91 PHE A C 1
ATOM 736 O O . PHE A 1 91 ? 0.332 -0.504 -17.152 1.00 82.94 91 PHE A O 1
ATOM 743 N N . GLU A 1 92 ? -1.348 0.330 -18.394 1.00 82.62 92 GLU A N 1
ATOM 744 C CA . GLU A 1 92 ? -1.910 -0.940 -18.890 1.00 82.62 92 GLU A CA 1
ATOM 745 C C . GLU A 1 92 ? -0.841 -2.003 -19.178 1.00 82.62 92 GLU A C 1
ATOM 747 O O . GLU A 1 92 ? -0.842 -3.053 -18.548 1.00 82.62 92 GLU A O 1
ATOM 752 N N . LYS A 1 93 ? 0.148 -1.689 -20.025 1.00 88.81 93 LYS A N 1
ATOM 753 C CA . LYS A 1 93 ? 1.197 -2.645 -20.402 1.00 88.81 93 LYS A CA 1
ATOM 754 C C . LYS A 1 93 ? 2.071 -3.097 -19.224 1.00 88.81 93 LYS A C 1
ATOM 756 O O . LYS A 1 93 ? 2.294 -4.293 -19.068 1.00 88.81 93 LYS A O 1
ATOM 761 N N . ASP A 1 94 ? 2.582 -2.158 -18.432 1.00 88.06 94 ASP A N 1
ATOM 762 C CA . ASP A 1 94 ? 3.506 -2.468 -17.332 1.00 88.06 94 ASP A CA 1
ATOM 763 C C . ASP A 1 94 ? 2.774 -3.218 -16.207 1.00 88.06 94 ASP A C 1
ATOM 765 O O . ASP A 1 94 ? 3.325 -4.113 -15.566 1.00 88.06 94 ASP A O 1
ATOM 769 N N . VAL A 1 95 ? 1.496 -2.884 -15.997 1.00 91.00 95 VAL A N 1
ATOM 770 C CA . VAL A 1 95 ? 0.621 -3.565 -15.043 1.00 91.00 95 VAL A CA 1
ATOM 771 C C . VAL A 1 95 ? 0.299 -4.979 -15.505 1.00 91.00 95 VAL A C 1
ATOM 773 O O . VAL A 1 95 ? 0.385 -5.899 -14.695 1.00 91.00 95 VAL A O 1
ATOM 776 N N . ASP A 1 96 ? -0.060 -5.165 -16.775 1.00 89.75 96 ASP A N 1
ATOM 777 C CA . ASP A 1 96 ? -0.365 -6.483 -17.332 1.00 89.75 96 ASP A CA 1
ATOM 778 C C . ASP A 1 96 ? 0.854 -7.403 -17.237 1.00 89.75 96 ASP A C 1
ATOM 780 O O . ASP A 1 96 ? 0.745 -8.515 -16.720 1.00 89.75 96 ASP A O 1
ATOM 784 N N . GLU A 1 97 ? 2.033 -6.910 -17.628 1.00 93.25 97 GLU A N 1
ATOM 785 C CA . GLU A 1 97 ? 3.288 -7.657 -17.524 1.00 93.25 97 GLU A CA 1
ATOM 786 C C . GLU A 1 97 ? 3.602 -8.041 -16.070 1.00 93.25 97 GLU A C 1
ATOM 788 O O . GLU A 1 97 ? 3.969 -9.184 -15.787 1.00 93.25 97 GLU A O 1
ATOM 793 N N . TRP A 1 98 ? 3.412 -7.127 -15.115 1.00 94.75 98 TRP A N 1
ATOM 794 C CA . TRP A 1 98 ? 3.629 -7.445 -13.706 1.00 94.75 98 TRP A CA 1
ATOM 795 C C . TRP A 1 98 ? 2.606 -8.453 -13.170 1.00 94.75 98 TRP A C 1
ATOM 797 O O . TRP A 1 98 ? 2.988 -9.396 -12.479 1.00 94.75 98 TRP A O 1
ATOM 807 N N . LEU A 1 99 ? 1.318 -8.304 -13.495 1.00 89.56 99 LEU A N 1
ATOM 808 C CA . LEU A 1 99 ? 0.256 -9.207 -13.036 1.00 89.56 99 LEU A CA 1
ATOM 809 C C . LEU A 1 99 ? 0.398 -10.619 -13.617 1.00 89.56 99 LEU A C 1
ATOM 811 O O . LEU A 1 99 ? 0.051 -11.585 -12.936 1.00 89.56 99 LEU A O 1
ATOM 815 N N . GLU A 1 100 ? 0.890 -10.750 -14.851 1.00 91.94 100 GLU A N 1
ATOM 816 C CA . GLU A 1 100 ? 1.210 -12.043 -15.466 1.00 91.94 100 GLU A CA 1
ATOM 817 C C . GLU A 1 100 ? 2.395 -12.728 -14.777 1.00 91.94 100 GLU A C 1
ATOM 819 O O . GLU A 1 100 ? 2.371 -13.944 -14.574 1.00 91.94 100 GLU A O 1
ATOM 824 N N . ASN A 1 101 ? 3.402 -11.953 -14.367 1.00 95.69 101 ASN A N 1
ATOM 825 C CA . ASN A 1 101 ? 4.592 -12.463 -13.687 1.00 95.69 101 ASN A CA 1
ATOM 826 C C . ASN A 1 101 ? 4.401 -12.684 -12.174 1.00 95.69 101 ASN A C 1
ATOM 828 O O . ASN A 1 101 ? 5.207 -13.380 -11.560 1.00 95.69 101 ASN A O 1
ATOM 832 N N . ASN A 1 102 ? 3.332 -12.144 -11.576 1.00 95.81 102 ASN A N 1
ATOM 833 C CA . ASN A 1 102 ? 3.037 -12.237 -10.139 1.00 95.81 102 ASN A CA 1
ATOM 834 C C . ASN A 1 102 ? 1.631 -12.813 -9.853 1.00 95.81 102 ASN A C 1
ATOM 836 O O . ASN A 1 102 ? 0.820 -12.176 -9.163 1.00 95.81 102 ASN A O 1
ATOM 840 N N . PRO A 1 103 ? 1.306 -14.023 -10.353 1.00 94.81 103 PRO A N 1
ATOM 841 C CA . PRO A 1 103 ? -0.026 -14.608 -10.201 1.00 94.81 103 PRO A CA 1
ATOM 842 C C . PRO A 1 103 ? -0.399 -14.856 -8.732 1.00 94.81 103 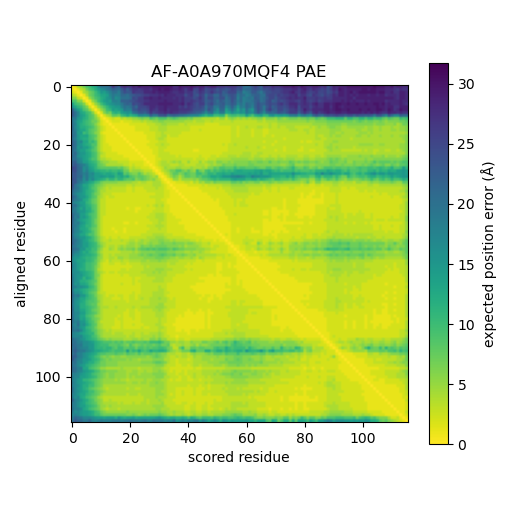PRO A C 1
ATOM 844 O O . PRO A 1 103 ? -1.543 -14.606 -8.351 1.00 94.81 103 PRO A O 1
ATOM 847 N N . ASP A 1 104 ? 0.564 -15.258 -7.897 1.00 96.81 104 ASP A N 1
ATOM 848 C CA . ASP A 1 104 ? 0.348 -15.523 -6.470 1.00 96.81 104 ASP A CA 1
ATOM 849 C C . ASP A 1 104 ? -0.051 -14.244 -5.717 1.00 96.81 104 ASP A C 1
ATOM 851 O O . ASP A 1 104 ? -0.997 -14.249 -4.930 1.00 96.81 104 ASP A O 1
ATOM 855 N N . SER A 1 105 ? 0.615 -13.118 -6.000 1.00 95.69 105 SER A N 1
ATOM 856 C CA . SER A 1 105 ? 0.297 -11.813 -5.401 1.00 95.69 105 SER A CA 1
ATOM 857 C C . SER A 1 105 ? -1.100 -11.336 -5.801 1.00 95.69 105 SER A C 1
ATOM 859 O O . SER A 1 105 ? -1.847 -10.804 -4.978 1.00 95.69 105 SER A O 1
ATOM 861 N N . LYS A 1 106 ? -1.490 -11.574 -7.059 1.00 93.69 106 LYS A N 1
ATOM 862 C CA . LYS A 1 106 ? -2.839 -11.280 -7.555 1.00 93.69 106 LYS A CA 1
ATOM 863 C C . LYS A 1 106 ? -3.897 -12.146 -6.870 1.00 93.69 106 LYS A C 1
ATOM 865 O O . LYS A 1 106 ? -4.930 -11.625 -6.451 1.00 93.69 106 LYS A O 1
ATOM 870 N N . GLU A 1 107 ? -3.662 -13.451 -6.756 1.00 95.56 107 GLU A N 1
ATOM 871 C CA . GLU A 1 107 ? -4.586 -14.370 -6.087 1.00 95.56 107 GLU A CA 1
ATOM 872 C C . GLU A 1 107 ? -4.738 -14.020 -4.604 1.00 95.56 107 GLU A C 1
ATOM 874 O O . GLU A 1 107 ? -5.861 -13.908 -4.109 1.00 95.56 107 GLU A O 1
ATOM 879 N N . LYS A 1 108 ? -3.624 -13.748 -3.918 1.00 96.56 108 LYS A N 1
ATOM 880 C CA . LYS A 1 108 ? -3.599 -13.319 -2.516 1.00 96.56 108 LYS A CA 1
ATOM 881 C C . LYS A 1 108 ? -4.456 -12.071 -2.284 1.00 96.56 108 LYS A C 1
ATOM 883 O O . LYS A 1 108 ? -5.272 -12.069 -1.362 1.00 96.56 108 LYS A O 1
ATOM 888 N N . LEU A 1 109 ? -4.349 -11.065 -3.158 1.00 95.94 109 LEU A N 1
ATOM 889 C CA . LEU A 1 109 ? -5.188 -9.866 -3.091 1.00 95.94 109 LEU A CA 1
ATOM 890 C C . LEU A 1 109 ? -6.673 -10.202 -3.257 1.00 95.94 109 LEU A C 1
ATOM 892 O O . LEU A 1 109 ? -7.501 -9.712 -2.493 1.00 95.94 109 LEU A O 1
ATOM 896 N N . ILE A 1 110 ? -7.027 -11.023 -4.251 1.00 94.50 110 ILE A N 1
ATOM 897 C CA . ILE A 1 110 ? -8.424 -11.405 -4.505 1.00 94.50 110 ILE A CA 1
ATOM 898 C C . ILE A 1 110 ? -9.011 -12.121 -3.286 1.00 94.50 110 ILE A C 1
ATOM 900 O O . ILE A 1 110 ? -10.117 -11.788 -2.859 1.00 94.50 110 ILE A O 1
ATOM 904 N N . LEU A 1 111 ? -8.267 -13.068 -2.711 1.00 96.00 111 LEU A N 1
ATOM 905 C CA . LEU A 1 111 ? -8.680 -13.791 -1.510 1.00 96.00 111 LEU A CA 1
ATOM 906 C C . LEU A 1 111 ? -8.840 -12.854 -0.313 1.00 96.00 111 LEU A C 1
ATOM 908 O O . LEU A 1 111 ? -9.813 -12.979 0.425 1.00 96.00 111 LEU A O 1
ATOM 912 N N . TRP A 1 112 ? -7.927 -11.896 -0.146 1.00 95.62 112 TRP A N 1
ATOM 913 C CA . TRP A 1 112 ? -8.003 -10.902 0.921 1.00 95.62 112 TRP A CA 1
ATOM 914 C C . TRP A 1 112 ? -9.227 -9.985 0.777 1.00 95.62 112 TRP A C 1
ATOM 916 O O . TRP A 1 112 ? -9.955 -9.795 1.744 1.00 95.62 112 TRP A O 1
ATOM 926 N N . ILE A 1 113 ? -9.531 -9.489 -0.430 1.00 92.88 113 ILE A N 1
ATOM 927 C CA . ILE A 1 113 ? -10.720 -8.645 -0.682 1.00 92.88 113 ILE A CA 1
ATOM 928 C C . ILE A 1 113 ? -12.028 -9.407 -0.416 1.00 92.88 113 ILE A C 1
ATOM 930 O O . ILE A 1 113 ? -13.032 -8.810 -0.033 1.00 92.88 113 ILE A O 1
ATOM 934 N N . GLN A 1 114 ? -12.040 -10.717 -0.664 1.00 92.75 114 GLN A N 1
ATOM 935 C CA . GLN A 1 114 ? -13.210 -11.574 -0.459 1.00 92.75 114 GLN A CA 1
ATOM 936 C C . GLN A 1 114 ? -13.329 -12.108 0.973 1.00 92.75 114 GLN A C 1
ATOM 938 O O . GLN A 1 114 ? -14.333 -12.755 1.289 1.00 92.75 114 GLN A O 1
ATOM 943 N N . ALA A 1 115 ? -12.324 -11.878 1.822 1.00 86.25 115 ALA A N 1
ATOM 944 C CA . ALA A 1 115 ? -12.363 -12.311 3.207 1.00 86.25 115 ALA A CA 1
ATOM 945 C C . ALA A 1 115 ? -13.489 -11.569 3.968 1.00 86.25 115 ALA A C 1
ATOM 947 O O . ALA A 1 115 ? -13.679 -10.370 3.754 1.00 86.25 115 ALA A O 1
ATOM 948 N N . PRO A 1 116 ? -14.274 -12.284 4.795 1.00 57.72 116 PRO A N 1
ATOM 949 C CA . PRO A 1 116 ? -15.434 -11.737 5.499 1.00 57.72 116 PRO A CA 1
ATOM 950 C C . PRO A 1 116 ? -15.085 -10.798 6.659 1.00 57.72 116 PRO A C 1
ATOM 952 O O . PRO A 1 116 ? -14.030 -11.005 7.300 1.00 57.72 116 PRO A O 1
#

Solvent-accessible surface area (backbone atoms only — not comparable to full-atom values): 6767 Å² total; per-residue (Å²): 136,87,83,81,79,64,94,80,81,78,61,95,53,55,69,56,53,52,50,51,52,52,50,57,50,46,64,76,68,51,91,69,91,68,54,77,63,57,50,49,20,53,49,47,35,52,48,24,42,51,48,36,74,59,39,73,94,55,75,52,72,58,52,69,49,52,33,54,53,42,19,49,34,32,77,68,71,28,36,49,47,47,46,43,61,76,34,39,92,80,40,46,69,67,33,51,56,48,51,69,76,34,52,65,50,50,50,52,34,55,53,57,74,67,54,132

pLDDT: mean 87.97, std 13.69, range [33.94, 97.12]

Nearest PDB structures (foldseek):
  3spr-assembly1_A-2  TM=3.624E-01  e=9.827E+00  Homo sapiens
  4v7f-assembly1_o  TM=2.429E-01  e=3.427E+00  Saccharomyces cerevisiae

Foldseek 3Di:
DDDPPPPPPDPLCPVLVVQLVVLVVVQVVDPDDDDPLVSQLSSQLSSLCVLLVSLPPDDDPCSVPVSVVSNVCSVLVLSSVVSLVVCCVPCVVVSVVVCVVCVVSVVSNVVVVPDD

Sequence (116 aa):
ISINISSTVSDEFMLAEMMLGMLVAQKYAEDEEKTELENFADISGGIFNFLGDMNEGKKGFFWDFYVPFFHDMAKTENYEAFCYYISQSKFEKDVDEWLENNPDSKEKLILWIQAP

Radius of gyration: 15.93 Å; Cα contacts (8 Å, |Δi|>4): 71; chains: 1; bounding box: 43×40×40 Å

Secondary structure (DSSP, 8-state):
------TT--STTHHHHHHHHHHHHHHHH-SS---HHHHHHHHHHHHHHHHHHTTTT--SHIIIIIHHHHHHHHHTT-HHHHHHHHHTTTSHHHHHHHHHH-HHHHHHHHHHHT--

Mean predicted aligned error: 6.17 Å